Protein AF-A0ABD0NP92-F1 (afdb_monomer)

Secondary structure (DSSP, 8-state):
-BPPPEEEEEEETTEEEEEEE--EEEEEETTEEEEEEEHHHH-TTEEEEEEEEETTTTEEEEEEESSSEEEE-PPPTT--EEEEEEEEESSS---B-PPPP-

Solvent-accessible surface area (backbone atoms only — not comparable to full-atom values): 5803 Å² total; per-residue (Å²): 115,43,49,47,26,50,75,46,81,43,79,55,91,53,31,38,40,39,40,46,46,47,28,64,43,85,44,82,47,101,88,47,78,74,40,78,43,42,42,49,80,72,38,93,48,31,33,37,45,37,38,39,35,32,64,77,75,73,43,73,50,78,47,79,33,77,60,45,70,48,78,46,67,83,56,62,88,92,53,53,64,39,44,36,36,27,46,42,43,81,83,46,97,61,56,58,33,62,28,73,81,79

Foldseek 3Di:
DFEAWDWDWDDDPQKIKIFTFAPWDWDDDPPDDIDTDHPLVVPVQKWKWKWKAKPVVRDIDIDIGSHRIDMDDSHDPPIDIKMKIWMAGPVDGDDIDIYDID

InterPro domains:
  IPR013783 Immunoglobulin-like fold [G3DSA:2.60.40.10] (2-102)
  IPR015373 Interferon/interleukin receptor domain [PF09294] (1-100)
  IPR036116 Fibronectin type III superfamily [SSF49265] (2-100)

pLDDT: mean 88.92, std 8.87, range [56.03, 96.94]

Structure (mmCIF, N/CA/C/O backbone):
data_AF-A0ABD0NP92-F1
#
_entry.id   AF-A0ABD0NP92-F1
#
loop_
_atom_site.group_PDB
_atom_site.id
_atom_site.type_symbol
_atom_site.label_atom_id
_atom_site.label_alt_id
_atom_site.label_comp_id
_atom_site.label_asym_id
_atom_site.label_entity_id
_atom_site.label_seq_id
_atom_site.pdbx_PDB_ins_code
_atom_site.Cartn_x
_atom_site.Cartn_y
_atom_site.Cartn_z
_atom_site.occupancy
_atom_site.B_iso_or_equiv
_atom_site.auth_seq_id
_atom_site.auth_comp_id
_atom_site.auth_asym_id
_atom_site.auth_atom_id
_atom_site.pdbx_PDB_model_num
ATOM 1 N N . ILE A 1 1 ? 5.695 -7.007 -16.561 1.00 84.69 1 ILE A N 1
ATOM 2 C CA . ILE A 1 1 ? 4.781 -7.189 -15.412 1.00 84.69 1 ILE A CA 1
ATOM 3 C C . ILE A 1 1 ? 5.293 -6.300 -14.286 1.00 84.69 1 ILE A C 1
ATOM 5 O O . ILE A 1 1 ? 6.483 -6.355 -14.000 1.00 84.69 1 ILE A O 1
ATOM 9 N N . LEU A 1 2 ? 4.448 -5.440 -13.722 1.00 90.81 2 LEU A N 1
ATOM 10 C CA . LEU A 1 2 ? 4.756 -4.645 -12.535 1.00 90.81 2 LEU A CA 1
ATOM 11 C C . LEU A 1 2 ? 4.721 -5.562 -11.309 1.00 90.81 2 LEU A C 1
ATOM 13 O O . LEU A 1 2 ? 3.752 -6.297 -11.117 1.00 90.81 2 LEU A O 1
ATOM 17 N N . GLY A 1 3 ? 5.798 -5.558 -10.523 1.00 91.88 3 GLY A N 1
ATOM 18 C CA . GLY A 1 3 ? 5.893 -6.369 -9.310 1.00 91.88 3 GLY A CA 1
ATOM 19 C C . GLY A 1 3 ? 4.891 -5.941 -8.236 1.00 91.88 3 GLY A C 1
ATOM 20 O O . GLY A 1 3 ? 4.316 -4.854 -8.311 1.00 91.88 3 GLY A O 1
ATOM 21 N N . ALA A 1 4 ? 4.719 -6.794 -7.227 1.00 94.06 4 ALA A N 1
ATOM 22 C CA . ALA A 1 4 ? 3.900 -6.471 -6.067 1.00 94.06 4 ALA A CA 1
ATOM 23 C C . ALA A 1 4 ? 4.534 -5.310 -5.278 1.00 94.06 4 ALA A C 1
ATOM 25 O O . ALA A 1 4 ? 5.735 -5.373 -4.990 1.00 94.06 4 ALA A O 1
ATOM 26 N N . PRO A 1 5 ? 3.775 -4.251 -4.950 1.00 94.31 5 PRO A N 1
ATOM 27 C CA . PRO A 1 5 ? 4.244 -3.227 -4.030 1.00 94.31 5 PRO A CA 1
ATOM 28 C C . PRO A 1 5 ? 4.313 -3.789 -2.605 1.00 94.31 5 PRO A C 1
ATOM 30 O O . PRO A 1 5 ? 3.552 -4.686 -2.236 1.00 94.31 5 PRO A O 1
ATOM 33 N N . LEU A 1 6 ? 5.223 -3.241 -1.804 1.00 93.50 6 LEU A N 1
ATOM 34 C CA . LEU A 1 6 ? 5.302 -3.508 -0.374 1.00 93.50 6 LEU A CA 1
ATOM 35 C C . LEU A 1 6 ? 4.307 -2.601 0.348 1.00 93.50 6 LEU A C 1
ATOM 37 O O . LEU A 1 6 ? 4.288 -1.394 0.099 1.00 93.50 6 LEU A O 1
ATOM 41 N N . VAL A 1 7 ? 3.513 -3.182 1.241 1.00 95.44 7 VAL A N 1
ATOM 42 C CA . VAL A 1 7 ? 2.516 -2.471 2.043 1.00 95.44 7 VAL A CA 1
ATOM 43 C C . VAL A 1 7 ? 2.873 -2.652 3.514 1.00 95.44 7 VAL A C 1
ATOM 45 O O . VAL A 1 7 ? 3.170 -3.757 3.953 1.00 95.44 7 VAL A O 1
ATOM 48 N N . GLU A 1 8 ? 2.876 -1.560 4.267 1.00 94.94 8 GLU A N 1
ATOM 49 C CA . GLU A 1 8 ? 3.120 -1.523 5.707 1.00 94.94 8 GLU A CA 1
ATOM 50 C C . GLU A 1 8 ? 1.925 -0.819 6.363 1.00 94.94 8 GLU A C 1
ATOM 52 O O . GLU A 1 8 ? 1.592 0.314 6.003 1.00 94.94 8 GLU A O 1
ATOM 57 N N . LEU A 1 9 ? 1.268 -1.489 7.311 1.00 93.81 9 LEU A N 1
ATOM 58 C CA . LEU A 1 9 ? 0.156 -0.936 8.082 1.00 93.81 9 LEU A CA 1
ATOM 59 C C . LEU A 1 9 ? 0.642 -0.576 9.483 1.00 93.81 9 LEU A C 1
ATOM 61 O O . LEU A 1 9 ? 1.256 -1.392 10.167 1.00 93.81 9 LEU A O 1
ATOM 65 N N . THR A 1 10 ? 0.344 0.641 9.927 1.00 94.06 10 THR A N 1
ATOM 66 C CA . THR A 1 10 ? 0.624 1.088 11.295 1.00 94.06 10 THR A CA 1
ATOM 67 C C . THR A 1 10 ? -0.650 1.628 11.921 1.00 94.06 10 THR A C 1
ATOM 69 O O . THR A 1 10 ? -1.294 2.516 11.367 1.00 94.06 10 THR A O 1
ATOM 72 N N . VAL A 1 11 ? -1.037 1.068 13.066 1.00 91.06 11 VAL A N 1
ATOM 73 C CA . VAL A 1 11 ? -2.217 1.511 13.813 1.00 91.06 11 VAL A CA 1
ATOM 74 C C . VAL A 1 11 ? -1.781 2.607 14.776 1.00 91.06 11 VAL A C 1
ATOM 76 O O . VAL A 1 11 ? -0.920 2.387 15.628 1.00 91.06 11 VAL A O 1
ATOM 79 N N . LEU A 1 12 ? -2.367 3.792 14.634 1.00 91.38 12 LEU A N 1
ATOM 80 C CA . LEU A 1 1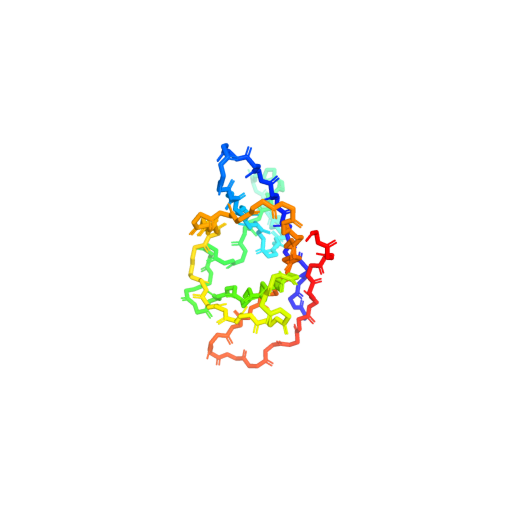2 ? -2.128 4.933 15.505 1.00 91.38 12 LEU A CA 1
ATOM 81 C C . LEU A 1 12 ? -3.469 5.394 16.073 1.00 91.38 12 LEU A C 1
ATOM 83 O O . LEU A 1 12 ? -4.283 5.983 15.364 1.00 91.38 12 LEU A O 1
ATOM 87 N N . GLN A 1 13 ? -3.696 5.111 17.358 1.00 90.00 13 GLN A N 1
ATOM 88 C CA . GLN A 1 13 ? -4.983 5.333 18.026 1.00 90.00 13 GLN A CA 1
ATOM 89 C C . GLN A 1 13 ? -6.117 4.587 17.298 1.00 90.00 13 GLN A C 1
ATOM 91 O O . GLN A 1 13 ? -6.115 3.360 17.269 1.00 90.00 13 GLN A O 1
ATOM 96 N N . ASN A 1 14 ? -7.066 5.310 16.704 1.00 92.56 14 ASN A N 1
ATOM 97 C CA . ASN A 1 14 ? -8.171 4.774 15.914 1.00 92.56 14 ASN A CA 1
ATOM 98 C C . ASN A 1 14 ? -7.996 5.021 14.406 1.00 92.56 14 ASN A C 1
ATOM 100 O O . ASN A 1 14 ? -8.980 5.039 13.677 1.00 92.56 14 ASN A O 1
ATOM 104 N N . TYR A 1 15 ? -6.769 5.219 13.925 1.00 94.12 15 TYR A N 1
ATOM 105 C CA . TYR A 1 15 ? -6.463 5.351 12.501 1.00 94.12 15 TYR A CA 1
ATOM 106 C C . TYR A 1 15 ? -5.440 4.297 12.072 1.00 94.12 15 TYR A C 1
ATOM 108 O O . TYR A 1 15 ? -4.582 3.888 12.855 1.00 94.12 15 TYR A O 1
ATOM 116 N N . ILE A 1 16 ? -5.503 3.878 10.810 1.00 94.00 16 ILE A N 1
ATOM 117 C CA . ILE A 1 16 ? -4.465 3.072 10.163 1.00 94.00 16 ILE A CA 1
ATOM 118 C C . ILE A 1 16 ? -3.731 3.950 9.159 1.00 94.00 16 ILE A C 1
ATOM 120 O O . ILE A 1 16 ? -4.323 4.463 8.212 1.00 94.00 16 ILE A O 1
ATOM 124 N N . ASN A 1 17 ? -2.423 4.078 9.330 1.00 95.56 17 ASN A N 1
ATOM 125 C CA . ASN A 1 17 ? -1.538 4.637 8.324 1.00 95.56 17 ASN A CA 1
ATOM 126 C C . ASN A 1 17 ? -1.002 3.503 7.449 1.00 95.56 17 ASN A C 1
ATOM 128 O O . ASN A 1 17 ? -0.287 2.614 7.915 1.00 95.56 17 ASN A O 1
ATOM 132 N N . VAL A 1 18 ? -1.353 3.564 6.172 1.00 95.69 18 VAL A N 1
ATOM 133 C CA . VAL A 1 18 ? -0.901 2.677 5.108 1.00 95.69 18 VAL A CA 1
ATOM 134 C C . VAL A 1 18 ? 0.283 3.339 4.412 1.00 95.69 18 VAL A C 1
ATOM 136 O O . VAL A 1 18 ? 0.149 4.421 3.836 1.00 95.69 18 VAL A O 1
ATOM 139 N N . THR A 1 19 ? 1.435 2.676 4.446 1.00 95.81 19 THR A N 1
ATOM 140 C CA . THR A 1 19 ? 2.625 3.067 3.686 1.00 95.81 19 THR A CA 1
ATOM 141 C C . THR A 1 19 ? 2.871 2.053 2.577 1.00 95.81 19 THR A C 1
ATOM 143 O O . THR A 1 19 ? 2.882 0.849 2.806 1.00 95.81 19 THR A O 1
ATOM 146 N N . ILE A 1 20 ? 3.079 2.542 1.364 1.00 95.00 20 ILE A N 1
ATOM 147 C CA . ILE A 1 20 ? 3.199 1.777 0.128 1.00 95.00 20 ILE A CA 1
ATOM 148 C C . ILE A 1 20 ? 4.531 2.144 -0.518 1.00 95.00 20 ILE A C 1
ATOM 150 O O . ILE A 1 20 ? 4.845 3.325 -0.698 1.00 95.00 20 ILE A O 1
ATOM 154 N N . LYS A 1 21 ? 5.321 1.134 -0.881 1.00 92.12 21 LYS A N 1
ATOM 155 C CA . LYS A 1 21 ? 6.623 1.319 -1.531 1.00 92.12 21 LYS A CA 1
ATOM 156 C C . LYS A 1 21 ? 6.793 0.375 -2.722 1.00 92.12 21 LYS A C 1
ATOM 158 O O . LYS A 1 21 ? 6.373 -0.782 -2.676 1.00 92.12 21 LYS A O 1
ATOM 163 N N . GLY A 1 22 ? 7.499 0.837 -3.753 1.00 90.50 22 GLY A N 1
ATOM 164 C CA . GLY A 1 22 ? 7.773 0.047 -4.954 1.00 90.50 22 GLY A CA 1
ATOM 165 C C . GLY A 1 22 ? 6.565 -0.044 -5.900 1.00 90.50 22 GLY A C 1
ATOM 166 O O . GLY A 1 22 ? 5.616 0.696 -5.747 1.00 90.50 22 GLY A O 1
ATOM 167 N N . PRO A 1 23 ? 6.533 -0.944 -6.893 1.00 91.06 23 PRO A N 1
ATOM 168 C CA . PRO A 1 23 ? 7.538 -1.945 -7.191 1.00 91.06 23 PRO A CA 1
ATOM 169 C C . PRO A 1 23 ? 8.886 -1.316 -7.512 1.00 91.06 23 PRO A C 1
ATOM 171 O O . PRO A 1 23 ? 8.981 -0.245 -8.110 1.00 91.06 23 PRO A O 1
ATOM 174 N N . PHE A 1 24 ? 9.945 -2.001 -7.105 1.00 89.31 24 PHE A N 1
ATOM 175 C CA . PHE A 1 24 ? 11.303 -1.525 -7.305 1.00 89.31 24 PHE A CA 1
ATOM 176 C C . PHE A 1 24 ? 11.891 -2.084 -8.591 1.00 89.31 24 PHE A C 1
ATOM 178 O O . PHE A 1 24 ? 11.666 -3.238 -8.957 1.00 89.31 24 PHE A O 1
ATOM 185 N N . ARG A 1 25 ? 12.703 -1.268 -9.255 1.00 84.88 25 ARG A N 1
ATOM 186 C CA . ARG A 1 25 ? 13.563 -1.698 -10.347 1.00 84.88 25 ARG A CA 1
ATOM 187 C C . ARG A 1 25 ? 15.005 -1.718 -9.871 1.00 84.88 25 ARG A C 1
ATOM 189 O O . ARG A 1 25 ? 15.496 -0.741 -9.307 1.00 84.88 25 ARG A O 1
ATOM 196 N N . TRP A 1 26 ? 15.694 -2.814 -10.170 1.00 80.62 26 TRP A N 1
ATOM 197 C CA . TRP A 1 26 ? 17.141 -2.876 -10.029 1.00 80.62 26 TRP A CA 1
ATOM 198 C C . TRP A 1 26 ? 17.805 -1.992 -11.080 1.00 80.62 26 TRP A C 1
ATOM 200 O O . TRP A 1 26 ? 17.529 -2.122 -12.280 1.00 80.62 26 TRP A O 1
ATOM 210 N N . ARG A 1 27 ? 18.687 -1.095 -10.643 1.00 73.69 27 ARG A N 1
ATOM 211 C CA . ARG A 1 27 ? 19.499 -0.289 -11.547 1.00 73.69 27 ARG A CA 1
ATOM 212 C C . ARG A 1 27 ? 20.971 -0.429 -11.201 1.00 73.69 27 ARG A C 1
ATOM 214 O O . ARG A 1 27 ? 21.450 0.136 -10.221 1.00 73.69 27 ARG A O 1
ATOM 221 N N . THR A 1 28 ? 21.692 -1.097 -12.089 1.00 70.44 28 THR A N 1
ATOM 222 C CA . THR A 1 28 ? 23.153 -1.130 -12.077 1.00 70.44 28 THR A CA 1
ATOM 223 C C . THR A 1 28 ? 23.672 0.107 -12.801 1.00 70.44 28 THR A C 1
ATOM 225 O O . THR A 1 28 ? 23.462 0.279 -14.004 1.00 70.44 28 THR A O 1
ATOM 228 N N . LYS A 1 29 ? 24.327 1.017 -12.074 1.00 71.19 29 LYS A N 1
ATOM 229 C CA . LYS A 1 29 ? 25.081 2.125 -12.677 1.00 71.19 29 LYS A CA 1
ATOM 230 C C . LYS A 1 29 ? 26.549 1.720 -12.703 1.00 71.19 29 LYS A C 1
ATOM 232 O O . LYS A 1 29 ? 27.081 1.344 -11.670 1.00 71.19 29 LYS A O 1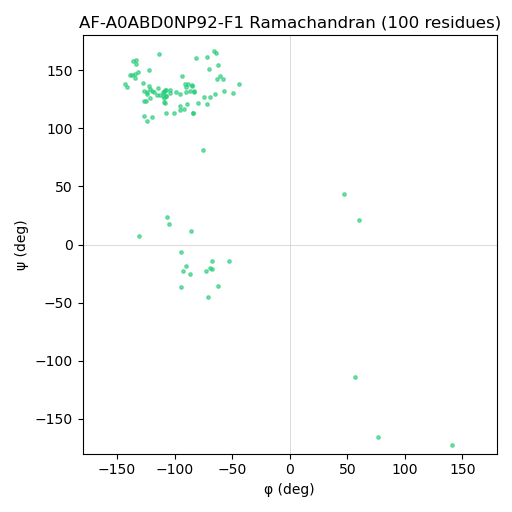
ATOM 237 N N . ARG A 1 30 ? 27.225 1.873 -13.850 1.00 62.59 30 ARG A N 1
ATOM 238 C CA . ARG A 1 30 ? 28.642 1.481 -14.049 1.00 62.59 30 ARG A CA 1
ATOM 239 C C . ARG A 1 30 ? 29.632 2.057 -13.012 1.00 62.59 30 ARG A C 1
ATOM 241 O O . ARG A 1 30 ? 30.751 1.576 -12.947 1.00 62.59 30 ARG A O 1
ATOM 248 N N . ALA A 1 31 ? 29.237 3.058 -12.217 1.00 59.56 31 ALA A N 1
ATOM 249 C CA . ALA A 1 31 ? 30.076 3.721 -11.212 1.00 59.56 31 ALA A CA 1
ATOM 250 C C . ALA A 1 31 ? 29.429 3.865 -9.811 1.00 59.56 31 ALA A C 1
ATOM 252 O O . ALA A 1 31 ? 29.981 4.553 -8.957 1.00 59.56 31 ALA A O 1
ATOM 253 N N . LYS A 1 32 ? 28.253 3.272 -9.548 1.00 56.03 32 LYS A N 1
ATOM 254 C CA . LYS A 1 32 ? 27.623 3.294 -8.212 1.00 56.03 32 LYS A CA 1
ATOM 255 C C . LYS A 1 32 ? 27.055 1.925 -7.864 1.00 56.03 32 LYS A C 1
ATOM 257 O O . LYS A 1 32 ? 26.544 1.236 -8.742 1.00 56.03 32 LYS A O 1
ATOM 262 N N . LYS A 1 33 ? 27.122 1.592 -6.569 1.00 59.19 33 LYS A N 1
ATOM 263 C CA . LYS A 1 33 ? 26.501 0.409 -5.959 1.00 59.19 33 LYS A CA 1
ATOM 264 C C . LYS A 1 33 ? 25.076 0.248 -6.485 1.00 59.19 33 LYS A C 1
ATOM 266 O O . LYS A 1 33 ? 24.359 1.244 -6.633 1.00 59.19 33 LYS A O 1
ATOM 271 N N . ASP A 1 34 ? 24.698 -0.987 -6.785 1.00 62.59 34 ASP A N 1
ATOM 272 C CA . ASP A 1 34 ? 23.357 -1.286 -7.257 1.00 62.59 34 ASP A CA 1
ATOM 273 C C . ASP A 1 34 ? 22.308 -0.640 -6.350 1.00 62.59 34 ASP A C 1
ATOM 275 O O . ASP A 1 34 ? 22.391 -0.707 -5.122 1.00 62.59 34 ASP A O 1
ATOM 279 N N . THR A 1 35 ? 21.355 0.057 -6.965 1.00 67.81 35 THR A N 1
ATOM 280 C CA . THR A 1 35 ? 20.319 0.791 -6.239 1.00 67.81 35 THR A CA 1
ATOM 281 C C . THR A 1 35 ? 18.950 0.271 -6.660 1.00 67.81 35 THR A C 1
ATOM 283 O O . THR A 1 35 ? 18.682 0.097 -7.851 1.00 67.81 35 THR A O 1
ATOM 286 N N . MET A 1 36 ? 18.080 0.027 -5.679 1.00 75.31 36 MET A N 1
ATOM 287 C CA . MET A 1 36 ? 16.661 -0.239 -5.906 1.00 75.31 36 MET A CA 1
ATOM 288 C C . MET A 1 36 ? 15.938 1.097 -6.032 1.00 75.31 36 MET A C 1
ATOM 290 O O . MET A 1 36 ? 15.869 1.861 -5.071 1.00 75.31 36 MET A O 1
ATOM 294 N N . GLU A 1 37 ? 15.421 1.396 -7.219 1.00 80.62 37 GLU A N 1
ATOM 295 C CA . GLU A 1 37 ? 14.664 2.624 -7.446 1.00 80.62 37 GLU A CA 1
ATOM 296 C C . GLU A 1 37 ? 13.160 2.306 -7.522 1.00 80.62 37 GLU A C 1
ATOM 298 O O . GLU A 1 37 ? 12.748 1.363 -8.198 1.00 80.62 37 GLU A O 1
ATOM 303 N N . ASP A 1 38 ? 12.339 3.080 -6.811 1.00 83.88 38 ASP A N 1
ATOM 304 C CA . ASP A 1 38 ? 10.879 2.933 -6.808 1.00 83.88 38 ASP A CA 1
ATOM 305 C C . ASP A 1 38 ? 10.295 3.418 -8.144 1.00 83.88 38 ASP A C 1
ATOM 307 O O . ASP A 1 38 ? 10.468 4.579 -8.530 1.00 83.88 38 ASP A O 1
ATOM 311 N N . LEU A 1 39 ? 9.596 2.529 -8.854 1.00 84.56 39 LEU A N 1
ATOM 312 C CA . LEU A 1 39 ? 9.013 2.829 -10.157 1.00 84.56 39 LEU A CA 1
ATOM 313 C C . LEU A 1 39 ? 7.972 3.948 -10.086 1.00 84.56 39 LEU A C 1
ATOM 315 O O . LEU A 1 39 ? 7.934 4.774 -10.998 1.00 84.56 39 LEU A O 1
ATOM 319 N N . CYS A 1 40 ? 7.190 4.032 -9.008 1.00 83.25 40 CYS A N 1
ATOM 320 C CA . CYS A 1 40 ? 6.178 5.075 -8.845 1.00 83.25 40 CYS A CA 1
ATOM 321 C C . CYS A 1 40 ? 6.788 6.468 -8.634 1.00 83.25 40 CYS A C 1
ATOM 323 O O . CYS A 1 40 ? 6.135 7.469 -8.907 1.00 83.25 40 CYS A O 1
ATOM 325 N N . LYS A 1 41 ? 8.058 6.555 -8.211 1.00 81.12 41 LYS A N 1
ATOM 326 C CA . LYS A 1 41 ? 8.782 7.833 -8.094 1.00 81.12 41 LYS A CA 1
ATOM 327 C C . LYS A 1 41 ? 9.458 8.271 -9.392 1.00 81.12 41 LYS A C 1
ATOM 329 O O . LYS A 1 41 ? 9.718 9.456 -9.567 1.00 81.12 41 LYS A O 1
ATOM 334 N N . ILE A 1 42 ? 9.784 7.331 -10.278 1.00 81.12 42 ILE A N 1
ATOM 335 C CA . ILE A 1 42 ? 10.532 7.614 -11.514 1.00 81.12 42 ILE A CA 1
ATOM 336 C C . ILE A 1 42 ? 9.601 7.831 -12.702 1.00 81.12 42 ILE A C 1
ATOM 338 O O . ILE A 1 42 ? 9.897 8.637 -13.582 1.00 81.12 42 ILE A O 1
ATOM 342 N N . PHE A 1 43 ? 8.497 7.087 -12.758 1.00 83.38 43 PHE A N 1
ATOM 343 C CA . PHE A 1 43 ? 7.583 7.119 -13.889 1.00 83.38 43 PHE A CA 1
ATOM 344 C C . PHE A 1 43 ? 6.360 7.987 -13.557 1.00 83.38 43 PHE A C 1
ATOM 346 O O . PHE A 1 43 ? 5.543 7.589 -12.730 1.00 83.38 43 PHE A O 1
ATOM 353 N N . PRO A 1 44 ? 6.176 9.139 -14.228 1.00 82.31 44 PRO A N 1
ATOM 354 C CA . PRO A 1 44 ? 5.175 10.146 -13.852 1.00 82.31 44 PRO A CA 1
ATOM 355 C C . PRO A 1 44 ? 3.716 9.702 -14.043 1.00 82.31 44 PRO A C 1
ATOM 357 O O . PRO A 1 44 ? 2.805 10.342 -13.527 1.00 82.31 44 PRO A O 1
ATOM 360 N N . HIS A 1 45 ? 3.488 8.612 -14.778 1.00 90.19 45 HIS A N 1
ATOM 361 C CA . HIS A 1 45 ? 2.163 8.037 -15.033 1.00 90.19 45 HIS A CA 1
ATOM 362 C C . HIS A 1 45 ? 1.905 6.765 -14.222 1.00 90.19 45 HIS A C 1
ATOM 364 O O . HIS A 1 45 ? 1.057 5.963 -14.605 1.00 90.19 45 HIS A O 1
ATOM 370 N N . MET A 1 46 ? 2.682 6.516 -13.169 1.00 91.38 46 MET A N 1
ATOM 371 C CA . MET A 1 46 ? 2.456 5.389 -12.272 1.00 91.38 46 MET A CA 1
ATOM 372 C C . MET A 1 46 ? 1.560 5.802 -11.111 1.00 91.38 46 MET A C 1
ATOM 374 O O . MET A 1 46 ? 1.734 6.871 -10.529 1.00 91.38 46 MET A O 1
ATOM 378 N N . ILE A 1 47 ? 0.620 4.927 -10.769 1.00 93.94 47 ILE A N 1
ATOM 379 C CA . ILE A 1 47 ? -0.300 5.091 -9.645 1.00 93.94 47 ILE A CA 1
ATOM 380 C C . ILE A 1 47 ? -0.415 3.784 -8.866 1.00 93.94 47 ILE A C 1
ATOM 382 O O . ILE A 1 47 ? -0.194 2.695 -9.400 1.00 93.94 47 ILE A O 1
ATOM 386 N N . TYR A 1 48 ? -0.834 3.890 -7.614 1.00 95.06 48 TYR A N 1
ATOM 387 C CA . TYR A 1 48 ? -1.310 2.763 -6.829 1.00 95.06 48 TYR A CA 1
ATOM 388 C C . TYR A 1 48 ? -2.826 2.688 -6.905 1.00 95.06 48 TYR A C 1
ATOM 390 O O . TYR A 1 48 ? -3.511 3.673 -6.641 1.00 95.06 48 TYR A O 1
ATOM 398 N N . SER A 1 49 ? -3.348 1.511 -7.225 1.00 95.38 49 SER A N 1
ATOM 399 C CA . SER A 1 49 ? -4.747 1.171 -6.996 1.00 95.38 49 SER A CA 1
ATOM 400 C C . SER A 1 49 ? -4.825 0.436 -5.664 1.00 95.38 49 SER A C 1
ATOM 402 O O . SER A 1 49 ? -4.241 -0.638 -5.519 1.00 95.38 49 SER A O 1
ATOM 404 N N . VAL A 1 50 ? -5.515 1.035 -4.700 1.00 96.50 50 VAL A N 1
ATOM 405 C CA . VAL A 1 50 ? -5.680 0.534 -3.335 1.00 96.50 50 VAL A CA 1
ATOM 406 C C . VAL A 1 50 ? -7.119 0.078 -3.159 1.00 96.50 50 VAL A C 1
ATOM 408 O O . VAL A 1 50 ? -8.041 0.855 -3.394 1.00 96.50 50 VAL A O 1
ATOM 411 N N . SER A 1 51 ? -7.307 -1.162 -2.732 1.00 96.81 51 SER A N 1
ATOM 412 C CA . SER A 1 51 ? -8.596 -1.734 -2.359 1.00 96.81 51 SER A CA 1
ATOM 413 C C . SER A 1 51 ? -8.623 -1.921 -0.848 1.00 96.81 51 SER 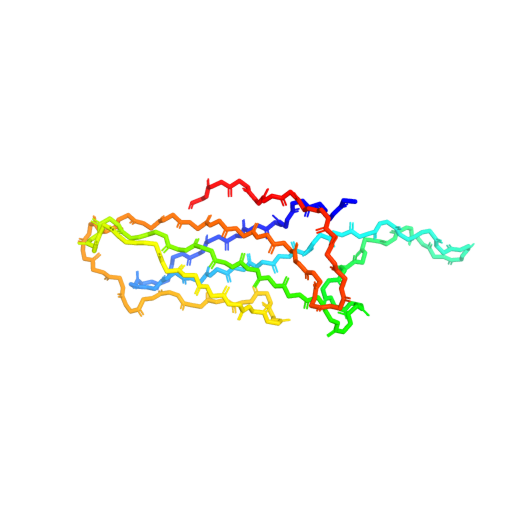A C 1
ATOM 415 O O . SER A 1 51 ? -7.754 -2.592 -0.292 1.00 96.81 51 SER A O 1
ATOM 417 N N . VAL A 1 52 ? -9.609 -1.318 -0.192 1.00 96.00 52 VAL A N 1
ATOM 418 C CA . VAL A 1 52 ? -9.784 -1.347 1.261 1.00 96.00 52 VAL A CA 1
ATOM 419 C C . VAL A 1 52 ? -11.127 -1.980 1.567 1.00 96.00 52 VAL A C 1
ATOM 421 O O . VAL A 1 52 ? -12.169 -1.380 1.308 1.00 96.00 52 VAL A O 1
ATOM 424 N N . PHE A 1 53 ? -11.097 -3.189 2.109 1.00 95.44 53 PHE A N 1
ATOM 425 C CA . PHE A 1 53 ? -12.283 -3.855 2.627 1.00 95.44 53 PHE A CA 1
ATOM 426 C C . PHE A 1 53 ? -12.489 -3.482 4.093 1.00 95.44 53 PHE A C 1
ATOM 428 O O . PHE A 1 53 ? -11.526 -3.460 4.859 1.00 95.44 53 PHE A O 1
ATOM 435 N N . SER A 1 54 ? -13.738 -3.217 4.476 1.00 93.44 54 SER A N 1
ATOM 436 C CA . SER A 1 54 ? -14.143 -3.017 5.867 1.00 93.44 54 SER A CA 1
ATOM 437 C C . SER A 1 54 ? -15.216 -4.016 6.262 1.00 93.44 54 SER A C 1
ATOM 439 O O . SER A 1 54 ? -16.278 -4.067 5.640 1.00 93.44 54 SER A O 1
ATOM 441 N N . SER A 1 55 ? -14.973 -4.750 7.349 1.00 94.31 55 SER A N 1
ATOM 442 C CA . SER A 1 55 ? -15.940 -5.709 7.891 1.00 94.31 55 SER A CA 1
ATOM 443 C C . SER A 1 55 ? -17.191 -5.043 8.466 1.00 94.31 55 SER A C 1
ATOM 445 O O . SER A 1 55 ? -18.215 -5.700 8.606 1.00 94.31 55 SER A O 1
ATOM 447 N N . ARG A 1 56 ? -17.131 -3.748 8.816 1.00 91.81 56 ARG A N 1
ATOM 448 C CA . ARG A 1 56 ? -18.286 -3.010 9.353 1.00 91.81 56 ARG A CA 1
ATOM 449 C C . ARG A 1 56 ? -19.339 -2.746 8.281 1.00 91.81 56 ARG A C 1
ATOM 451 O O . ARG A 1 56 ? -20.527 -2.871 8.550 1.00 91.81 56 ARG A O 1
ATOM 458 N N . SER A 1 57 ? -18.901 -2.313 7.102 1.00 90.38 57 SER A N 1
ATOM 459 C CA . SER A 1 57 ? -19.789 -1.985 5.982 1.00 90.38 57 SER A CA 1
ATOM 460 C C . SER A 1 57 ? -19.974 -3.145 5.008 1.00 90.38 57 SER A C 1
ATOM 462 O O . SER A 1 57 ? -20.737 -2.997 4.061 1.00 90.38 57 SER A O 1
ATOM 464 N N . ASP A 1 58 ? -19.227 -4.237 5.199 1.00 93.44 58 ASP A N 1
ATOM 465 C CA . ASP A 1 58 ? -19.107 -5.360 4.265 1.00 93.44 58 ASP A CA 1
ATOM 466 C C . ASP A 1 58 ? -18.864 -4.886 2.820 1.00 93.44 58 ASP A C 1
ATOM 468 O O . ASP A 1 58 ? -19.500 -5.305 1.854 1.00 93.44 58 ASP A O 1
ATOM 472 N N . HIS A 1 59 ? -17.969 -3.903 2.679 1.00 93.38 59 HIS A N 1
ATOM 473 C CA . HIS A 1 59 ? -17.755 -3.209 1.412 1.00 93.38 59 HIS A CA 1
ATOM 474 C C . HIS A 1 59 ? -16.276 -2.953 1.145 1.00 93.38 59 HIS A C 1
ATOM 476 O O . HIS A 1 59 ? -15.504 -2.674 2.066 1.00 93.38 59 HIS A O 1
ATOM 482 N N . THR A 1 60 ? -15.905 -3.015 -0.137 1.00 95.44 60 THR A N 1
ATOM 483 C CA . THR A 1 60 ? -14.553 -2.729 -0.621 1.00 95.44 60 THR A CA 1
ATOM 484 C C . THR A 1 60 ? -14.534 -1.396 -1.352 1.00 95.44 60 THR A C 1
ATOM 486 O O . THR A 1 60 ? -15.074 -1.274 -2.451 1.00 95.44 60 THR A O 1
ATOM 489 N N . ASN A 1 61 ? -13.837 -0.421 -0.779 1.00 94.19 61 ASN A N 1
ATOM 490 C CA . ASN A 1 61 ? -13.591 0.865 -1.413 1.00 94.19 61 ASN A CA 1
ATOM 491 C C . ASN A 1 61 ? -12.299 0.825 -2.222 1.00 94.19 61 ASN A C 1
ATOM 493 O O . ASN A 1 61 ? -11.269 0.349 -1.747 1.00 94.19 61 ASN A O 1
ATOM 497 N N . ASN A 1 62 ? -12.343 1.364 -3.439 1.00 94.94 62 ASN A N 1
ATOM 498 C CA . ASN A 1 62 ? -11.180 1.452 -4.314 1.00 94.94 62 ASN A CA 1
ATOM 499 C C . ASN A 1 62 ? -10.723 2.903 -4.441 1.00 94.94 62 ASN A C 1
ATOM 501 O O . ASN A 1 62 ? -11.523 3.793 -4.722 1.00 94.94 62 ASN A O 1
ATOM 505 N N . MET A 1 63 ? -9.428 3.137 -4.267 1.00 94.81 63 MET A N 1
ATOM 506 C CA . MET A 1 63 ? -8.814 4.459 -4.320 1.00 94.81 63 MET A CA 1
ATOM 507 C C . MET A 1 63 ? -7.581 4.429 -5.218 1.00 94.81 63 MET A C 1
ATOM 509 O O . MET A 1 63 ? -6.883 3.421 -5.312 1.00 94.81 63 MET A O 1
ATOM 513 N N . ARG A 1 64 ? -7.300 5.553 -5.879 1.00 93.88 64 ARG A N 1
ATOM 514 C CA . ARG A 1 64 ? -6.091 5.734 -6.688 1.00 93.88 64 ARG A CA 1
ATOM 515 C C . ARG A 1 64 ? -5.171 6.728 -6.000 1.00 93.88 64 ARG A C 1
ATOM 517 O O . ARG A 1 64 ? -5.609 7.830 -5.683 1.00 93.88 64 ARG A O 1
ATOM 524 N N . LEU A 1 65 ? -3.910 6.361 -5.804 1.00 92.81 65 LEU A N 1
ATOM 525 C CA . LEU A 1 65 ? -2.915 7.208 -5.149 1.00 92.81 65 LEU A CA 1
ATOM 526 C C . LEU A 1 65 ? -1.715 7.442 -6.060 1.00 92.81 65 LEU A C 1
ATOM 528 O O . LEU A 1 65 ? -1.197 6.517 -6.680 1.00 92.81 65 LEU A O 1
ATOM 532 N N . LYS A 1 66 ? -1.245 8.690 -6.101 1.00 87.88 66 LYS A N 1
ATOM 533 C CA . LYS A 1 66 ?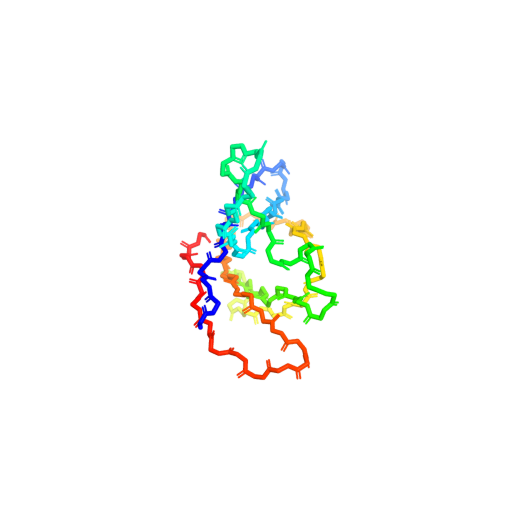 0.026 9.059 -6.749 1.00 87.88 66 LYS A CA 1
ATOM 534 C C . LYS A 1 66 ? 1.210 9.000 -5.786 1.00 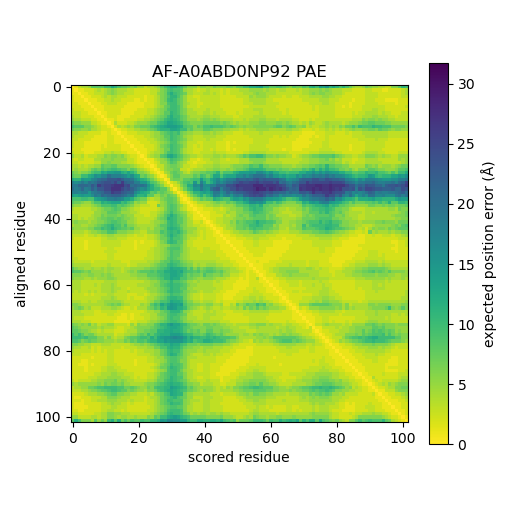87.88 66 LYS A C 1
ATOM 536 O O . LYS A 1 66 ? 2.359 8.966 -6.210 1.00 87.88 66 LYS A O 1
ATOM 541 N N . ASN A 1 67 ? 0.930 9.007 -4.487 1.00 86.25 67 ASN A N 1
ATOM 542 C CA . ASN A 1 67 ? 1.904 8.889 -3.415 1.00 86.25 67 ASN A CA 1
ATOM 543 C C . ASN A 1 67 ? 1.702 7.567 -2.662 1.00 86.25 67 ASN A C 1
ATOM 545 O O . ASN A 1 67 ? 0.679 6.902 -2.786 1.00 86.25 67 ASN A O 1
ATOM 549 N N . GLY A 1 68 ? 2.712 7.173 -1.892 1.00 88.94 68 GLY A N 1
ATOM 550 C CA . GLY A 1 68 ? 2.699 5.909 -1.162 1.00 88.94 68 GLY A CA 1
ATOM 551 C C . GLY A 1 68 ? 2.013 5.966 0.201 1.00 88.94 68 GLY A C 1
ATOM 552 O O . GLY A 1 68 ? 2.198 5.043 0.972 1.00 88.94 68 GLY A O 1
ATOM 553 N N . ASN A 1 69 ? 1.284 7.028 0.547 1.00 93.38 69 ASN A N 1
ATOM 554 C CA . ASN A 1 69 ? 0.768 7.206 1.906 1.00 93.38 69 ASN A CA 1
ATOM 555 C C . ASN A 1 69 ? -0.749 7.389 1.880 1.00 93.38 69 ASN A C 1
ATOM 557 O O . ASN A 1 69 ? -1.254 8.226 1.132 1.00 93.38 69 ASN A O 1
ATOM 561 N N . LEU A 1 70 ? -1.454 6.646 2.729 1.00 94.06 70 LEU A N 1
ATOM 562 C CA . LEU A 1 70 ? -2.896 6.756 2.929 1.00 94.06 70 LEU A CA 1
ATOM 563 C C . LEU A 1 70 ? -3.216 6.591 4.410 1.00 94.06 70 LEU A C 1
ATOM 565 O O . LEU A 1 70 ? -2.709 5.682 5.057 1.00 94.06 70 LEU A O 1
ATOM 569 N N . THR A 1 71 ? -4.092 7.438 4.933 1.00 94.88 71 THR A N 1
ATOM 570 C CA . THR A 1 71 ? -4.633 7.282 6.283 1.00 94.88 71 THR A CA 1
ATOM 571 C C . THR A 1 71 ? -6.080 6.824 6.178 1.00 94.88 71 THR A C 1
ATOM 573 O O . THR A 1 71 ? -6.878 7.428 5.463 1.00 94.88 71 THR A O 1
ATOM 576 N N . LEU A 1 72 ? -6.404 5.742 6.877 1.00 92.94 72 LEU A N 1
ATOM 577 C CA . LEU A 1 72 ? -7.734 5.163 6.983 1.00 92.94 72 LEU A CA 1
ATOM 578 C C . LEU A 1 72 ? -8.280 5.416 8.383 1.00 92.94 72 LEU A C 1
ATOM 580 O O . LEU A 1 72 ? -7.595 5.170 9.375 1.00 92.94 72 LEU A O 1
ATOM 584 N N . GLY A 1 73 ? -9.522 5.875 8.457 1.00 89.25 73 GLY A N 1
ATOM 585 C CA . GLY A 1 73 ? -10.234 6.056 9.710 1.00 89.25 73 GLY A CA 1
ATOM 586 C C . GLY A 1 73 ? -11.091 7.322 9.728 1.00 89.25 73 GLY A C 1
ATOM 587 O O . GLY A 1 73 ? -11.221 7.993 8.700 1.00 89.25 73 GLY A O 1
ATOM 588 N N . PRO A 1 74 ? -11.665 7.654 10.893 1.00 91.38 74 PRO A N 1
ATOM 589 C CA . PRO A 1 74 ? -11.548 6.915 12.154 1.00 91.38 74 PRO A CA 1
ATOM 590 C C . PRO A 1 74 ? -12.148 5.503 12.065 1.00 91.38 74 PRO A C 1
ATOM 592 O O . PRO A 1 74 ? -13.147 5.285 11.386 1.00 91.38 74 PRO A O 1
ATOM 595 N N . LEU A 1 75 ? -11.502 4.537 12.712 1.00 89.38 75 LEU A N 1
ATOM 596 C CA . LEU A 1 75 ? -11.930 3.144 12.773 1.00 89.38 75 LEU A CA 1
ATOM 597 C C . LEU A 1 75 ? -12.936 2.955 13.898 1.00 89.38 75 LEU A C 1
ATOM 599 O O . LEU A 1 75 ? -12.733 3.441 15.014 1.00 89.38 75 LEU A O 1
ATOM 603 N N . ASP A 1 76 ? -13.984 2.195 13.614 1.00 88.81 76 ASP A N 1
ATOM 604 C CA . ASP A 1 76 ? -14.932 1.785 14.637 1.00 88.81 76 ASP A CA 1
ATOM 605 C C . ASP A 1 76 ? -14.426 0.580 15.420 1.00 88.81 76 ASP A C 1
ATOM 607 O O . ASP A 1 76 ? -13.553 -0.183 14.982 1.00 88.81 76 ASP A O 1
ATOM 611 N N . PHE A 1 77 ? -15.017 0.403 16.597 1.00 84.94 77 PHE A N 1
ATOM 612 C CA . PHE A 1 77 ? -14.676 -0.686 17.492 1.00 84.94 77 PHE A CA 1
ATOM 613 C C . PHE A 1 77 ? -14.857 -2.046 16.807 1.00 84.94 77 PHE A C 1
ATOM 615 O O . PHE A 1 77 ? -15.899 -2.326 16.218 1.00 84.94 77 PHE A O 1
ATOM 622 N N . SER A 1 78 ? -13.841 -2.903 16.926 1.00 86.44 78 SER A N 1
ATOM 623 C CA . SER A 1 78 ? -13.837 -4.271 16.395 1.00 86.44 78 SER A CA 1
ATOM 624 C C . SER A 1 78 ? -14.011 -4.397 14.870 1.00 86.44 78 SER A C 1
ATOM 626 O O . SER A 1 78 ? -14.371 -5.476 14.392 1.00 86.44 78 SER A O 1
ATOM 628 N N . THR A 1 79 ? -13.738 -3.347 14.086 1.00 90.75 79 THR A N 1
ATOM 629 C CA . THR A 1 79 ? -13.735 -3.479 12.618 1.00 90.75 79 THR A CA 1
ATOM 630 C C . THR A 1 79 ? -12.406 -4.024 12.102 1.00 90.75 79 THR A C 1
ATOM 632 O O . THR A 1 79 ? -11.330 -3.547 12.460 1.00 90.75 79 THR A O 1
ATOM 635 N N . GLN A 1 80 ? -12.498 -5.039 11.246 1.00 91.19 80 GLN A N 1
ATOM 636 C CA . GLN A 1 80 ? -11.377 -5.594 10.504 1.00 91.19 80 GLN A CA 1
ATOM 637 C C . GLN A 1 80 ? -11.263 -4.852 9.177 1.00 91.19 80 GLN A C 1
ATOM 639 O O . GLN A 1 80 ? -12.253 -4.674 8.461 1.00 91.19 80 GLN A O 1
ATOM 644 N N . ILE A 1 81 ? -10.048 -4.420 8.864 1.00 92.75 81 ILE A N 1
ATOM 645 C CA . ILE A 1 81 ? -9.713 -3.784 7.598 1.00 92.75 81 ILE A CA 1
ATOM 646 C C . ILE A 1 81 ? -8.754 -4.707 6.864 1.00 92.75 81 ILE A C 1
ATOM 648 O O . ILE A 1 81 ? -7.799 -5.181 7.470 1.00 92.75 81 ILE A O 1
ATOM 652 N N . CYS A 1 82 ? -8.993 -4.925 5.574 1.00 94.12 82 CYS A N 1
ATOM 653 C CA . CYS A 1 82 ? -8.021 -5.578 4.703 1.00 94.12 82 CYS A CA 1
ATOM 654 C C . CYS A 1 82 ? -7.602 -4.623 3.592 1.00 94.12 82 CYS A C 1
ATOM 656 O O . CYS A 1 82 ? -8.458 -4.039 2.920 1.00 94.12 82 CYS A O 1
ATOM 658 N N . VAL A 1 83 ? -6.297 -4.492 3.373 1.00 95.94 83 VAL A N 1
ATOM 659 C CA . VAL A 1 83 ? -5.731 -3.606 2.352 1.00 9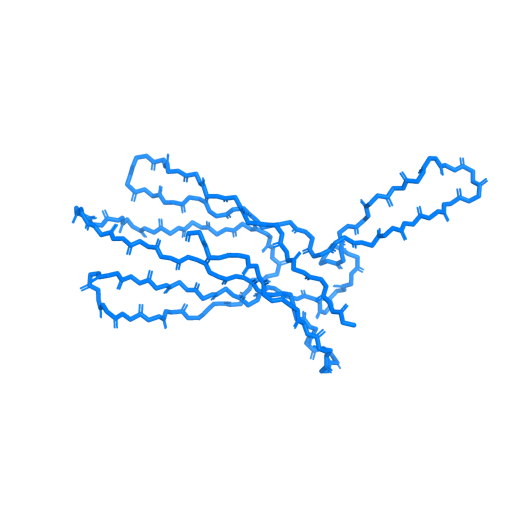5.94 83 VAL A CA 1
ATOM 660 C C . VAL A 1 83 ? -5.009 -4.428 1.291 1.00 95.94 83 VAL A C 1
ATOM 662 O O . VAL A 1 83 ? -4.154 -5.259 1.590 1.00 95.94 83 VAL A O 1
ATOM 665 N N . VAL A 1 84 ? -5.339 -4.173 0.025 1.00 96.94 84 VAL A N 1
ATOM 666 C CA . VAL A 1 84 ? -4.654 -4.751 -1.138 1.00 96.94 84 VAL A CA 1
ATOM 667 C C . VAL A 1 84 ? -4.226 -3.631 -2.064 1.00 96.94 84 VAL A C 1
ATOM 669 O O . VAL A 1 84 ? -5.020 -2.751 -2.390 1.00 96.94 84 VAL A O 1
ATOM 672 N N . VAL A 1 85 ? -2.974 -3.660 -2.508 1.00 96.75 85 VAL A N 1
ATOM 673 C CA . VAL A 1 85 ? -2.413 -2.609 -3.356 1.00 96.75 85 VAL A CA 1
ATOM 674 C C . VAL A 1 85 ? -1.787 -3.205 -4.600 1.00 96.75 85 VAL A C 1
ATOM 676 O O . VAL A 1 85 ? -1.071 -4.198 -4.547 1.00 96.75 85 VAL A O 1
ATOM 679 N N . GLN A 1 86 ? -1.998 -2.559 -5.739 1.00 95.50 86 GLN A N 1
ATOM 680 C CA . GLN A 1 86 ? -1.314 -2.890 -6.983 1.00 95.50 86 GLN A CA 1
ATOM 681 C C . GLN A 1 86 ? -0.812 -1.627 -7.672 1.00 95.50 86 GLN A C 1
ATOM 683 O O . GLN A 1 86 ? -1.474 -0.589 -7.656 1.00 95.50 86 GLN A O 1
ATOM 688 N N . ALA A 1 87 ? 0.357 -1.719 -8.299 1.00 94.69 87 ALA A N 1
ATOM 689 C CA . ALA A 1 87 ? 0.885 -0.638 -9.117 1.00 94.69 87 ALA A CA 1
ATOM 690 C C . ALA A 1 87 ? 0.322 -0.721 -10.538 1.00 94.69 87 ALA A C 1
ATOM 692 O O . ALA A 1 87 ? 0.270 -1.796 -11.137 1.00 94.69 87 ALA A O 1
ATOM 693 N N . GLN A 1 88 ? -0.074 0.422 -11.083 1.00 93.75 88 GLN A N 1
ATOM 694 C CA . GLN A 1 88 ? -0.632 0.556 -12.423 1.00 93.75 88 GLN A CA 1
ATOM 695 C C . GLN A 1 88 ? 0.025 1.721 -13.156 1.00 93.75 88 GLN A C 1
ATOM 697 O O . GLN A 1 88 ? 0.519 2.661 -12.538 1.00 93.75 88 GLN A O 1
ATOM 702 N N . SER A 1 89 ? 0.002 1.661 -14.485 1.00 91.81 89 SER A N 1
ATOM 703 C CA . SER A 1 89 ? 0.365 2.790 -15.334 1.00 91.81 89 SER A CA 1
ATOM 704 C C . SER A 1 89 ? -0.895 3.365 -15.972 1.00 91.81 89 SER A C 1
ATOM 706 O O . SER A 1 89 ? -1.664 2.637 -16.591 1.00 91.81 89 SER A O 1
ATOM 708 N N . GLU A 1 90 ? -1.098 4.673 -15.843 1.00 90.88 90 GLU A N 1
ATOM 709 C CA . GLU A 1 90 ? -2.207 5.388 -16.486 1.00 90.88 90 GLU A CA 1
ATOM 710 C C . GLU A 1 90 ? -2.000 5.528 -17.999 1.00 90.88 90 GLU A C 1
ATOM 712 O O . GLU A 1 90 ? -2.962 5.689 -18.743 1.00 90.88 90 GLU A O 1
ATOM 717 N N . SER A 1 91 ? -0.752 5.456 -18.472 1.00 90.69 91 SER A N 1
ATOM 718 C CA . SER A 1 91 ? -0.424 5.629 -19.889 1.00 90.69 91 SER A CA 1
ATOM 719 C C . SER A 1 91 ? -0.377 4.322 -20.676 1.00 90.69 91 SER A C 1
ATOM 721 O O . SER A 1 91 ? -0.490 4.351 -21.901 1.00 90.69 91 SER A O 1
ATOM 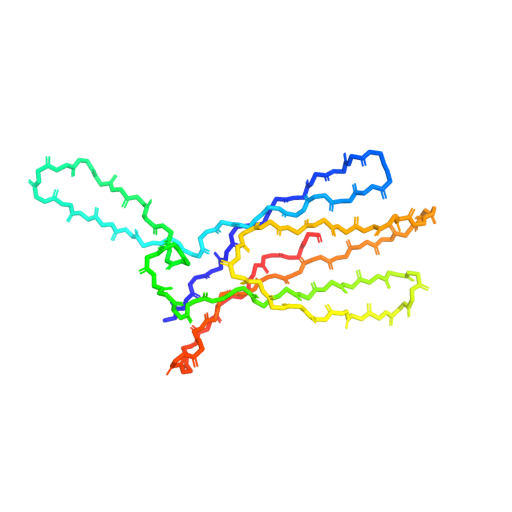723 N N . ARG A 1 92 ? -0.174 3.172 -20.015 1.00 87.62 92 ARG A N 1
ATOM 724 C CA . ARG A 1 92 ? -0.077 1.863 -20.679 1.00 87.62 92 ARG A CA 1
ATOM 725 C C . ARG A 1 92 ? -0.737 0.759 -19.848 1.00 87.62 92 ARG A C 1
ATOM 727 O O . ARG A 1 92 ? -0.470 0.677 -18.651 1.00 87.62 92 ARG A O 1
ATOM 734 N N . PRO A 1 93 ? -1.495 -0.162 -20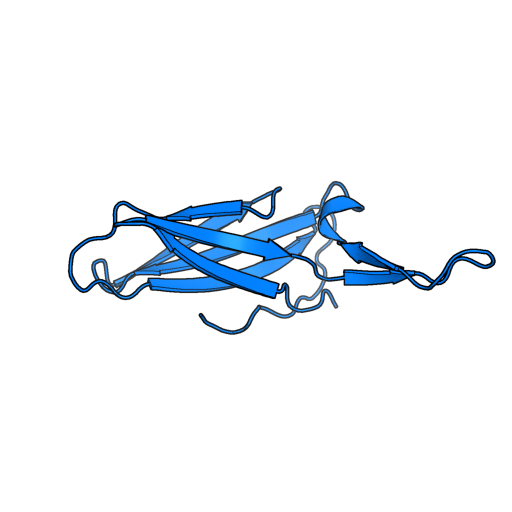.469 1.00 88.62 93 PRO A N 1
ATOM 735 C CA . PRO A 1 93 ? -2.070 -1.311 -19.777 1.00 88.62 93 PRO A CA 1
ATOM 736 C C . PRO A 1 93 ? -0.981 -2.358 -19.499 1.00 88.62 93 PRO A C 1
ATOM 738 O O . PRO A 1 93 ? -0.787 -3.314 -20.246 1.00 88.62 93 PRO A O 1
ATOM 741 N N . LEU A 1 94 ? -0.211 -2.147 -18.433 1.00 90.31 94 LEU A N 1
ATOM 742 C CA . LEU A 1 94 ? 0.816 -3.083 -17.990 1.00 90.31 94 LEU A CA 1
ATOM 743 C C . LEU A 1 94 ? 0.197 -4.135 -17.067 1.00 90.31 94 LEU A C 1
ATOM 745 O O . LEU A 1 94 ? -0.488 -3.798 -16.105 1.00 90.31 94 LEU A O 1
ATOM 749 N N . ALA A 1 95 ? 0.497 -5.411 -17.318 1.00 93.44 95 ALA A N 1
ATOM 750 C CA . ALA A 1 95 ? 0.184 -6.480 -16.374 1.00 93.44 95 ALA A CA 1
ATOM 751 C C . ALA A 1 95 ? 0.850 -6.208 -15.014 1.00 93.44 95 ALA A C 1
ATOM 753 O O . ALA A 1 95 ? 1.997 -5.751 -14.975 1.00 93.44 95 ALA A O 1
ATOM 754 N N . TYR A 1 96 ? 0.163 -6.529 -13.920 1.00 93.69 96 TYR A N 1
ATOM 755 C CA . TYR A 1 96 ? 0.594 -6.249 -12.550 1.00 93.69 96 TYR A CA 1
ATOM 756 C C . TYR A 1 96 ? 0.418 -7.472 -11.644 1.00 93.69 96 TYR A C 1
ATOM 758 O O . TYR A 1 96 ? -0.376 -8.366 -11.934 1.00 93.69 96 TYR A O 1
ATOM 766 N N . LYS A 1 97 ? 1.152 -7.490 -10.530 1.00 95.81 97 LYS A N 1
ATOM 767 C CA . LYS A 1 97 ? 0.935 -8.404 -9.408 1.00 95.81 97 LYS A CA 1
ATOM 768 C C . LYS A 1 97 ? 0.464 -7.584 -8.195 1.00 95.81 97 LYS A C 1
ATOM 770 O O . LYS A 1 97 ? 1.122 -6.592 -7.884 1.00 95.81 97 LYS A O 1
ATOM 775 N N . PRO A 1 98 ? -0.648 -7.942 -7.531 1.00 95.38 98 PRO A N 1
ATOM 776 C CA . PRO A 1 98 ? -1.078 -7.264 -6.310 1.00 95.38 98 PRO A CA 1
ATOM 777 C C . PRO A 1 98 ? -0.172 -7.613 -5.121 1.00 95.38 98 PRO A C 1
ATOM 779 O O . PRO A 1 98 ? 0.550 -8.615 -5.150 1.00 95.38 98 PRO A O 1
ATOM 782 N N . SER A 1 99 ? -0.215 -6.780 -4.083 1.00 95.88 99 SER A N 1
ATOM 783 C CA . SER A 1 99 ? 0.393 -7.047 -2.782 1.00 95.88 99 SER A CA 1
ATOM 784 C C . SER A 1 99 ? -0.263 -8.247 -2.104 1.00 95.88 99 SER A C 1
ATOM 786 O O . SER A 1 99 ? -1.367 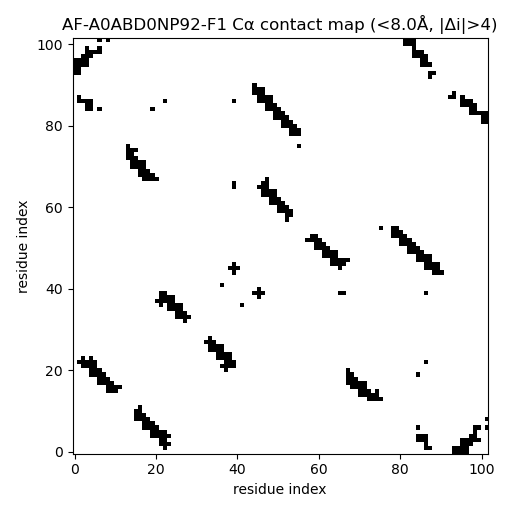-8.672 -2.461 1.00 95.88 99 SER A O 1
ATOM 788 N N . GLU A 1 100 ? 0.405 -8.770 -1.082 1.00 92.56 100 GLU A N 1
ATOM 789 C CA . GLU A 1 100 ? -0.253 -9.649 -0.120 1.00 92.56 100 GLU A CA 1
ATOM 790 C C . GLU A 1 100 ? -1.371 -8.888 0.605 1.00 92.56 100 GLU A C 1
ATOM 792 O O . GLU A 1 100 ? -1.362 -7.652 0.668 1.00 92.56 100 GLU A O 1
ATOM 797 N N . ARG A 1 101 ? -2.368 -9.635 1.084 1.00 88.50 101 ARG A N 1
ATOM 798 C CA . ARG A 1 101 ? -3.472 -9.075 1.864 1.00 88.50 101 ARG A CA 1
ATOM 799 C C . ARG A 1 101 ? -2.975 -8.869 3.288 1.00 88.50 101 ARG A C 1
ATOM 801 O O . ARG A 1 101 ? -2.540 -9.839 3.906 1.00 88.50 101 ARG A O 1
ATOM 808 N N . LEU A 1 102 ? -3.043 -7.631 3.763 1.00 80.38 102 LEU A N 1
ATOM 809 C CA . LEU A 1 102 ? -2.721 -7.245 5.136 1.00 80.38 102 LEU A CA 1
ATOM 810 C C . LEU A 1 102 ? -3.972 -6.760 5.855 1.00 80.38 102 LEU A C 1
ATOM 812 O O . LEU A 1 102 ? -4.814 -6.125 5.173 1.00 80.38 102 LEU A O 1
#

Sequence (102 aa):
ILGAPLVELTVLQNYINVTIKGPFRWRTKRAKKDTMEDLCKIFPHMIYSVSVFSSRSDHTNNMRLKNGNLTLGPLDFSTQICVVVQAQSESRPLAYKPSERL

Mean predicted aligned error: 5.28 Å

Nearest PDB structures (foldseek):
  4doh-assembly2_E  TM=8.635E-01  e=6.046E-06  Homo sapiens
  6weo-assembly7_H  TM=8.337E-01  e=1.247E-03  Mus musculus
  3lqm-assembly2_B  TM=8.258E-01  e=1.386E-03  Homo sapiens
  5t5w-assembly1_A  TM=7.923E-01  e=4.665E-03  Homo sapiens
  8vvo-assembly1_I  TM=6.733E-01  e=1.976E-01  Homo sapiens

Radius of gyration: 15.35 Å; Cα contacts (8 Å, |Δi|>4): 228; chains: 1; bounding box: 50×20×39 Å

Organism: Cirrhinus mrigala (NCBI:txid683832)